Protein AF-A0A533X1C0-F1 (afdb_monomer_lite)

Foldseek 3Di:
DAPQKDWDWDDPPDDDAQWWFWFWDQDPVRDTDIAIWGFHDADPPQRKTWTARPPPRDIDIDHPVRTDTTTPDIHDHPDPVSLVVCVVPPCSVVVNVVSVVVSVVCVVVCVVVPD

Sequence (115 aa):
MYPGDIIVYTVVDMLKTGDYIQVLQLTDIKELAVEHVKVTKVSIIDGAVSVEDPLSGSTYSVTKRNVIGKVVKVITTFSQEWEHVYYEFKDRRWLLKTLKKNLDLYKNTGYSNQR

Radius of gyration: 16.8 Å; chains: 1; bounding box: 40×22×46 Å

pLDDT: mean 87.01, std 11.74, range [35.78, 97.12]

Structure (mmCIF, N/CA/C/O backbone):
data_AF-A0A533X1C0-F1
#
_entry.id   AF-A0A533X1C0-F1
#
loop_
_atom_site.group_PDB
_atom_site.id
_atom_site.type_symbol
_atom_site.label_atom_id
_atom_site.label_alt_id
_atom_site.label_comp_id
_atom_site.label_asym_id
_atom_site.label_entity_id
_atom_site.label_seq_id
_atom_site.pdbx_PDB_ins_code
_atom_site.Cartn_x
_atom_site.Cartn_y
_atom_site.Cartn_z
_atom_site.occupancy
_atom_site.B_iso_or_equiv
_atom_site.auth_seq_id
_atom_site.auth_comp_id
_atom_site.auth_asym_id
_atom_site.auth_atom_id
_atom_site.pdbx_PDB_model_num
ATOM 1 N N . MET A 1 1 ? -1.290 6.479 1.020 1.00 80.12 1 MET A N 1
ATOM 2 C CA . MET A 1 1 ? -1.798 5.324 1.792 1.00 80.12 1 MET A CA 1
ATOM 3 C C . MET A 1 1 ? -1.305 5.505 3.207 1.00 80.12 1 MET A C 1
ATOM 5 O O . MET A 1 1 ? -0.169 5.936 3.367 1.00 80.12 1 MET A O 1
ATOM 9 N N . TYR A 1 2 ? -2.143 5.245 4.202 1.00 82.88 2 TYR A N 1
ATOM 10 C CA . TYR A 1 2 ? -1.816 5.493 5.603 1.00 82.88 2 TYR A CA 1
ATOM 11 C C . TYR A 1 2 ? -2.097 4.263 6.471 1.00 82.88 2 TYR A C 1
ATOM 13 O O . TYR A 1 2 ? -2.924 3.426 6.101 1.00 82.88 2 TYR A O 1
ATOM 21 N N . PRO A 1 3 ? -1.435 4.139 7.638 1.00 84.56 3 PRO A N 1
ATOM 22 C CA . PRO A 1 3 ? -1.749 3.088 8.597 1.00 84.56 3 PRO A CA 1
ATOM 23 C C . PRO A 1 3 ? -3.249 3.039 8.913 1.00 84.56 3 PRO A C 1
ATOM 25 O O . PRO A 1 3 ? -3.832 4.048 9.311 1.00 84.56 3 PRO A O 1
ATOM 28 N N . GLY A 1 4 ? -3.841 1.853 8.747 1.00 87.69 4 GLY A N 1
ATOM 29 C CA . GLY A 1 4 ? -5.272 1.597 8.931 1.00 87.69 4 GLY A CA 1
ATOM 30 C C . GLY A 1 4 ? -6.071 1.466 7.629 1.00 87.69 4 GLY A C 1
ATOM 31 O O . GLY A 1 4 ? -7.171 0.909 7.661 1.00 87.69 4 GLY A O 1
ATOM 32 N N . ASP A 1 5 ? -5.534 1.935 6.497 1.00 91.81 5 ASP A N 1
ATOM 33 C CA . ASP A 1 5 ? -6.215 1.821 5.209 1.00 91.81 5 ASP A CA 1
ATOM 34 C C . ASP A 1 5 ? -6.292 0.349 4.790 1.00 91.81 5 ASP A C 1
ATOM 36 O O . ASP A 1 5 ? -5.348 -0.423 4.980 1.00 91.81 5 ASP A O 1
ATOM 40 N N . ILE A 1 6 ? -7.409 -0.039 4.175 1.00 93.00 6 ILE A N 1
ATOM 41 C CA . ILE A 1 6 ? -7.550 -1.361 3.560 1.00 93.00 6 ILE A CA 1
ATOM 42 C C . ILE A 1 6 ? -7.210 -1.217 2.080 1.00 93.00 6 ILE A C 1
ATOM 44 O O . ILE A 1 6 ? -7.816 -0.416 1.365 1.00 93.00 6 ILE A O 1
ATOM 48 N N . ILE A 1 7 ? -6.240 -1.998 1.611 1.00 94.38 7 ILE A N 1
ATOM 49 C CA . ILE A 1 7 ? -5.785 -1.969 0.221 1.00 94.38 7 ILE A CA 1
ATOM 50 C C . ILE A 1 7 ? -6.265 -3.239 -0.475 1.00 94.38 7 ILE A C 1
ATOM 52 O O . ILE A 1 7 ? -6.024 -4.347 0.004 1.00 94.38 7 ILE A O 1
ATOM 56 N N . VAL A 1 8 ? -6.940 -3.070 -1.610 1.00 94.94 8 VAL A N 1
ATOM 57 C CA . VAL A 1 8 ? -7.416 -4.169 -2.453 1.00 94.94 8 VAL A CA 1
ATOM 58 C C . VAL A 1 8 ? -6.512 -4.287 -3.669 1.00 94.94 8 VAL A C 1
ATOM 60 O O . VAL A 1 8 ? -6.247 -3.297 -4.363 1.00 94.94 8 VAL A O 1
ATOM 63 N N . TYR A 1 9 ? -6.074 -5.514 -3.938 1.00 94.94 9 TYR A N 1
ATOM 64 C CA . TYR A 1 9 ? -5.171 -5.838 -5.033 1.00 94.94 9 TYR A CA 1
ATOM 65 C C . TYR A 1 9 ? -5.844 -6.731 -6.069 1.00 94.94 9 TYR A C 1
ATOM 67 O O . TYR A 1 9 ? -6.787 -7.460 -5.768 1.00 94.94 9 TYR A O 1
ATOM 75 N N . THR A 1 10 ? -5.297 -6.704 -7.277 1.00 93.88 10 THR A N 1
ATOM 76 C CA . THR A 1 10 ? -5.563 -7.685 -8.328 1.00 93.88 10 THR A CA 1
ATOM 77 C C . THR A 1 10 ? -4.256 -8.244 -8.880 1.00 93.88 10 THR A C 1
ATOM 79 O O . THR A 1 10 ? -3.181 -7.658 -8.689 1.00 93.88 10 THR A O 1
ATOM 82 N N . VAL A 1 11 ? -4.364 -9.370 -9.587 1.00 88.19 11 VAL A N 1
ATOM 83 C CA . VAL A 1 11 ? -3.266 -9.964 -10.354 1.00 88.19 11 VAL A CA 1
ATOM 84 C C . VAL A 1 11 ? -2.779 -8.973 -11.412 1.00 88.19 11 VAL A C 1
ATOM 86 O O . VAL A 1 11 ? -3.546 -8.199 -11.988 1.00 88.19 11 VAL A O 1
ATOM 89 N N . VAL A 1 12 ? -1.468 -8.963 -11.633 1.00 83.38 12 VAL A N 1
ATOM 90 C CA . VAL A 1 12 ? -0.808 -8.022 -12.537 1.00 83.38 12 VAL A CA 1
ATOM 91 C C . VAL A 1 12 ? -0.896 -8.536 -13.974 1.00 83.38 12 VAL A C 1
ATOM 93 O O . VAL A 1 12 ? 0.055 -9.112 -14.497 1.00 83.38 12 VAL A O 1
ATOM 96 N N . ASP A 1 13 ? -2.042 -8.313 -14.615 1.00 78.62 13 ASP A N 1
ATOM 97 C CA . ASP A 1 13 ? -2.238 -8.689 -16.023 1.00 78.62 13 ASP A CA 1
ATOM 98 C C . ASP A 1 13 ? -1.625 -7.640 -16.963 1.00 78.62 13 ASP A C 1
ATOM 100 O O . ASP A 1 13 ? -0.840 -7.954 -17.857 1.00 78.62 13 ASP A O 1
ATOM 104 N N . MET A 1 14 ? -1.941 -6.362 -16.723 1.00 84.00 14 MET A N 1
ATOM 105 C CA . MET A 1 14 ? -1.409 -5.218 -17.465 1.00 84.00 14 MET A CA 1
ATOM 106 C C . MET A 1 14 ? -1.152 -4.028 -16.539 1.00 84.00 14 MET A C 1
ATOM 108 O O . MET A 1 14 ? -2.009 -3.641 -15.736 1.00 84.00 14 MET A O 1
ATOM 112 N N . LEU A 1 15 ? 0.025 -3.422 -16.701 1.00 90.81 15 LEU A N 1
ATOM 113 C CA . LEU A 1 15 ? 0.424 -2.190 -16.028 1.00 90.81 15 LEU A CA 1
ATOM 114 C C . LEU A 1 15 ? 0.374 -1.015 -16.997 1.00 90.81 15 LEU A C 1
ATOM 116 O O . LEU A 1 15 ? 0.739 -1.142 -18.166 1.00 90.81 15 LEU A O 1
ATOM 120 N N . LYS A 1 16 ? -0.027 0.143 -16.485 1.00 92.44 16 LYS A N 1
ATOM 121 C CA . LYS A 1 16 ? 0.029 1.425 -17.185 1.00 92.44 16 LYS A CA 1
ATOM 122 C C . LYS A 1 16 ? 0.595 2.506 -16.272 1.00 92.44 16 LYS A C 1
ATOM 124 O O . LYS A 1 16 ? 0.527 2.406 -15.048 1.00 92.44 16 LYS A O 1
ATOM 129 N N . THR A 1 17 ? 1.120 3.565 -16.878 1.00 94.94 17 THR A N 1
ATOM 130 C CA . THR A 1 17 ? 1.519 4.772 -16.149 1.00 94.94 17 THR A CA 1
ATOM 131 C C . THR A 1 17 ? 0.360 5.289 -15.295 1.00 94.94 17 THR A C 1
ATOM 133 O O . THR A 1 17 ? -0.784 5.355 -15.747 1.00 94.94 17 THR A O 1
ATOM 136 N N . GLY A 1 18 ? 0.669 5.645 -14.050 1.00 94.94 18 GLY A N 1
ATOM 137 C CA . GLY A 1 18 ? -0.284 6.099 -13.044 1.00 94.94 18 GLY A CA 1
ATOM 138 C C . GLY A 1 18 ? -0.876 4.990 -12.173 1.00 94.94 18 GLY A C 1
ATOM 139 O O . GLY A 1 18 ? -1.482 5.315 -11.155 1.00 94.94 18 GLY A O 1
ATOM 140 N N . ASP A 1 19 ? -0.694 3.711 -12.520 1.00 95.31 19 ASP A N 1
ATOM 141 C CA . ASP A 1 19 ? -1.089 2.613 -11.635 1.00 95.31 19 ASP A CA 1
ATOM 142 C C . ASP A 1 19 ? -0.268 2.642 -10.338 1.00 95.31 19 ASP A C 1
ATOM 144 O O . ASP A 1 19 ? 0.929 2.924 -10.356 1.00 95.31 19 ASP A O 1
ATOM 148 N N . TYR A 1 20 ? -0.899 2.285 -9.221 1.00 96.31 20 TYR A N 1
ATOM 149 C CA . TYR A 1 20 ? -0.187 1.949 -7.991 1.00 96.31 20 TYR A CA 1
ATOM 150 C C . TYR A 1 20 ? 0.025 0.442 -7.931 1.00 96.31 20 TYR A C 1
ATOM 152 O O . TYR A 1 20 ? -0.901 -0.337 -8.170 1.00 96.31 20 TYR A O 1
ATOM 160 N N . ILE A 1 21 ? 1.241 0.026 -7.605 1.00 95.94 21 ILE A N 1
ATOM 161 C CA . ILE A 1 21 ? 1.620 -1.381 -7.520 1.00 95.94 21 ILE A CA 1
ATOM 162 C C . ILE A 1 21 ? 2.282 -1.682 -6.188 1.00 95.94 21 ILE A C 1
ATOM 164 O O . ILE A 1 21 ? 2.893 -0.816 -5.566 1.00 95.94 21 ILE A O 1
ATOM 168 N N . GLN A 1 22 ? 2.145 -2.931 -5.772 1.00 95.25 22 GLN A N 1
ATOM 169 C CA . GLN A 1 22 ? 2.863 -3.504 -4.657 1.00 95.25 22 GLN A CA 1
ATOM 170 C C . GLN A 1 22 ? 4.121 -4.181 -5.190 1.00 95.25 22 GLN A C 1
ATOM 172 O O . GLN A 1 22 ? 4.045 -5.024 -6.094 1.00 95.25 22 GLN A O 1
ATOM 177 N N . VAL A 1 23 ? 5.269 -3.812 -4.634 1.00 94.00 23 VAL A N 1
ATOM 178 C CA . VAL A 1 23 ? 6.566 -4.363 -5.020 1.00 94.00 23 VAL A CA 1
ATOM 179 C C . VAL A 1 23 ? 7.256 -4.989 -3.821 1.00 94.00 23 VAL A C 1
ATOM 181 O O . VAL A 1 23 ? 7.122 -4.514 -2.696 1.00 94.00 23 VAL A O 1
ATOM 184 N N . LEU A 1 24 ? 7.979 -6.074 -4.074 1.00 92.31 24 LEU A N 1
ATOM 185 C CA . LEU A 1 24 ? 8.826 -6.740 -3.095 1.00 92.31 24 LEU A CA 1
ATOM 186 C C . LEU A 1 24 ? 10.282 -6.331 -3.340 1.00 92.31 24 LEU A C 1
ATOM 188 O O . LEU A 1 24 ? 10.814 -6.568 -4.430 1.00 92.31 24 LEU A O 1
ATOM 192 N N . GLN A 1 25 ? 10.925 -5.727 -2.343 1.00 85.56 25 GLN A N 1
ATOM 193 C CA . GLN A 1 25 ? 12.313 -5.272 -2.428 1.00 85.56 25 GLN A CA 1
ATOM 194 C C . GLN A 1 25 ? 13.154 -5.752 -1.252 1.00 85.56 25 GLN A C 1
ATOM 196 O O . GLN A 1 25 ? 12.649 -5.984 -0.158 1.00 85.56 25 GLN A O 1
ATOM 201 N N . LEU A 1 26 ? 14.456 -5.905 -1.492 1.00 83.81 26 LEU A N 1
ATOM 202 C CA . LEU A 1 26 ? 15.434 -6.034 -0.420 1.00 83.81 26 LEU A CA 1
ATOM 203 C C . LEU A 1 26 ? 15.868 -4.635 0.006 1.00 83.81 26 LEU A C 1
ATOM 205 O O . LEU A 1 26 ? 16.382 -3.875 -0.808 1.00 83.81 26 LEU A O 1
ATOM 209 N N . THR A 1 27 ? 15.669 -4.338 1.281 1.00 78.19 27 THR A N 1
ATOM 210 C CA . THR A 1 27 ? 16.194 -3.139 1.934 1.00 78.19 27 THR A CA 1
ATOM 211 C C . THR A 1 27 ? 17.718 -3.203 2.051 1.00 78.19 27 THR A C 1
ATOM 213 O O . THR A 1 27 ? 18.322 -4.279 1.968 1.00 78.19 27 THR A O 1
ATOM 216 N N . ASP A 1 28 ? 18.344 -2.062 2.342 1.00 77.88 28 ASP A N 1
ATOM 217 C CA . ASP A 1 28 ? 1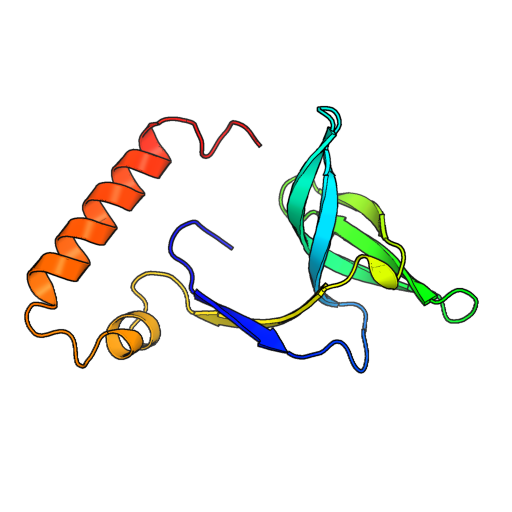9.792 -1.962 2.574 1.00 77.88 28 ASP A CA 1
ATOM 218 C C . ASP A 1 28 ? 20.282 -2.863 3.722 1.00 77.88 28 ASP A C 1
ATOM 220 O O . ASP A 1 28 ? 21.412 -3.356 3.708 1.00 77.88 28 ASP A O 1
ATOM 224 N N . ILE A 1 29 ? 19.409 -3.148 4.693 1.00 83.56 29 ILE A N 1
ATOM 225 C CA . ILE A 1 29 ? 19.677 -4.061 5.815 1.00 83.56 29 ILE A CA 1
ATOM 226 C C . ILE A 1 29 ? 19.366 -5.531 5.494 1.00 83.56 29 ILE A C 1
ATOM 228 O O . ILE A 1 29 ? 19.368 -6.378 6.383 1.00 83.56 29 ILE A O 1
ATOM 232 N N . LYS A 1 30 ? 19.146 -5.855 4.215 1.00 80.19 30 LYS A N 1
ATOM 233 C CA . LYS A 1 30 ? 18.827 -7.194 3.696 1.00 80.19 30 LYS A CA 1
ATOM 234 C C . LYS A 1 30 ? 17.504 -7.781 4.196 1.00 80.19 30 LYS A C 1
ATOM 236 O O . LYS A 1 30 ? 17.290 -8.989 4.093 1.00 80.19 30 LYS A O 1
ATOM 241 N N . GLU A 1 31 ? 16.595 -6.948 4.682 1.00 84.12 31 GLU A N 1
ATOM 242 C CA . GLU A 1 31 ? 15.227 -7.362 4.984 1.00 84.12 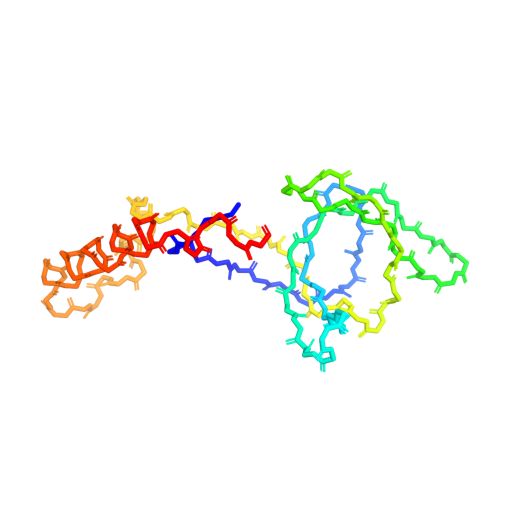31 GLU A CA 1
ATOM 243 C C . GLU A 1 31 ? 14.344 -7.234 3.744 1.00 84.12 31 GLU A C 1
ATOM 245 O O . GLU A 1 31 ? 14.478 -6.285 2.970 1.00 84.12 31 GLU A O 1
ATOM 250 N N . LEU A 1 32 ? 13.429 -8.185 3.560 1.00 86.44 32 LEU A N 1
ATOM 251 C CA . LEU A 1 32 ? 12.404 -8.104 2.525 1.00 86.44 32 LEU A CA 1
ATOM 252 C C . LEU A 1 32 ? 11.320 -7.120 2.968 1.00 86.44 32 LEU A C 1
ATOM 254 O O . LEU A 1 32 ? 10.615 -7.366 3.946 1.00 86.44 32 LEU A O 1
ATOM 258 N N . ALA A 1 33 ? 11.175 -6.029 2.224 1.00 87.19 33 ALA A N 1
ATOM 259 C CA . ALA A 1 33 ? 10.137 -5.033 2.414 1.00 87.19 33 ALA A CA 1
ATOM 260 C C . ALA A 1 33 ? 9.124 -5.072 1.272 1.00 87.19 33 ALA A C 1
ATOM 262 O O . ALA A 1 33 ? 9.430 -5.396 0.121 1.00 87.19 33 ALA A O 1
ATOM 263 N N . VAL A 1 34 ? 7.891 -4.732 1.627 1.00 90.69 34 VAL A N 1
ATOM 264 C CA . VAL A 1 34 ? 6.792 -4.561 0.689 1.00 90.69 34 VAL A CA 1
ATOM 265 C C . VAL A 1 34 ? 6.471 -3.080 0.617 1.00 90.69 34 VAL A C 1
ATOM 267 O O . VAL A 1 34 ? 6.172 -2.464 1.640 1.00 90.69 34 VAL A O 1
ATOM 270 N N . GLU A 1 35 ? 6.507 -2.535 -0.591 1.00 91.19 35 GLU A N 1
ATOM 271 C CA . GLU A 1 35 ? 6.309 -1.112 -0.846 1.00 91.19 35 GLU A CA 1
ATOM 272 C C . GLU A 1 35 ? 5.176 -0.880 -1.838 1.00 91.19 35 GLU A C 1
ATOM 274 O O . GLU A 1 35 ? 4.864 -1.733 -2.676 1.00 91.19 35 GLU A O 1
ATOM 279 N N . HIS A 1 36 ? 4.574 0.305 -1.754 1.00 93.56 36 HIS A N 1
ATOM 280 C CA . HIS A 1 36 ? 3.574 0.777 -2.701 1.00 93.56 36 HIS A CA 1
ATOM 281 C C . HIS A 1 36 ? 4.140 1.934 -3.496 1.00 93.56 36 HIS A C 1
ATOM 283 O O . HIS A 1 36 ? 4.389 3.005 -2.951 1.00 93.56 36 HIS A O 1
ATOM 289 N N . VAL A 1 37 ? 4.276 1.732 -4.798 1.00 95.12 37 VAL A N 1
ATOM 290 C CA . VAL A 1 37 ? 4.887 2.710 -5.697 1.00 95.12 37 VAL A CA 1
ATOM 291 C C . VAL A 1 37 ? 3.993 3.010 -6.881 1.00 95.12 37 VAL A C 1
ATOM 293 O O . VAL A 1 37 ? 3.142 2.204 -7.271 1.00 95.12 37 VAL A O 1
ATOM 296 N N . LYS A 1 38 ? 4.177 4.196 -7.453 1.00 96.88 38 LYS A N 1
ATOM 297 C CA . LYS A 1 38 ? 3.431 4.661 -8.615 1.00 96.88 38 LYS A CA 1
ATOM 298 C C . LYS A 1 38 ? 4.208 4.343 -9.883 1.00 96.88 38 LYS A C 1
ATOM 300 O O . LYS A 1 38 ? 5.358 4.738 -10.025 1.00 96.88 38 LYS A O 1
ATOM 305 N N . VAL A 1 39 ? 3.578 3.668 -10.835 1.00 96.56 39 VAL A N 1
ATOM 306 C CA . VAL A 1 39 ? 4.173 3.386 -12.143 1.00 96.56 39 VAL A CA 1
ATOM 307 C C . VAL A 1 39 ? 4.320 4.688 -12.922 1.00 96.56 39 VAL A C 1
ATOM 309 O O . VAL A 1 39 ? 3.335 5.372 -13.205 1.00 96.56 39 VAL A O 1
ATOM 312 N N . THR A 1 40 ? 5.543 5.012 -13.325 1.00 97.12 40 THR A N 1
ATOM 313 C CA . THR A 1 40 ? 5.836 6.174 -14.174 1.00 97.12 40 THR A CA 1
ATOM 314 C C . THR A 1 40 ? 6.019 5.760 -15.629 1.00 97.12 40 THR A C 1
ATOM 316 O O . THR A 1 40 ? 5.569 6.463 -16.536 1.00 97.12 4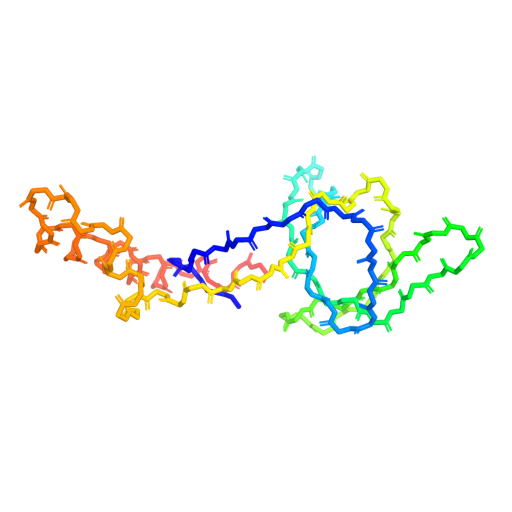0 THR A O 1
ATOM 319 N N . LYS A 1 41 ? 6.589 4.575 -15.874 1.00 94.50 41 LYS A N 1
ATOM 320 C CA . LYS A 1 41 ? 6.791 4.029 -17.220 1.00 94.50 41 LYS A CA 1
ATOM 321 C C . LYS A 1 41 ? 6.835 2.503 -17.200 1.00 94.50 41 LYS A C 1
ATOM 323 O O . LYS A 1 41 ? 7.374 1.904 -16.277 1.00 94.50 41 LYS A O 1
ATOM 328 N N . VAL A 1 42 ? 6.321 1.881 -18.258 1.00 91.69 42 VAL A N 1
ATOM 329 C CA . VAL A 1 42 ? 6.445 0.436 -18.497 1.00 91.69 42 VAL A CA 1
ATOM 330 C C . VAL A 1 42 ? 7.295 0.225 -19.745 1.00 91.69 42 VAL A C 1
ATOM 332 O O . VAL A 1 42 ? 6.984 0.762 -20.809 1.00 91.69 42 VAL A O 1
ATOM 335 N N . SER A 1 43 ? 8.393 -0.514 -19.612 1.00 87.44 43 SER A N 1
ATOM 336 C CA . SER A 1 43 ? 9.248 -0.875 -20.739 1.00 87.44 43 SER A CA 1
ATOM 337 C C . SER A 1 43 ? 8.636 -2.030 -21.527 1.00 87.44 43 SER A C 1
ATOM 339 O O . SER A 1 43 ? 8.264 -3.061 -20.968 1.00 87.44 43 SER A O 1
ATOM 341 N N . ILE A 1 44 ? 8.550 -1.855 -22.845 1.00 77.56 44 ILE A N 1
ATOM 342 C CA . ILE A 1 44 ? 7.980 -2.845 -23.769 1.00 77.56 44 ILE A CA 1
ATOM 343 C C . ILE A 1 44 ? 8.999 -3.953 -24.092 1.00 77.56 44 ILE A C 1
ATOM 345 O O . ILE A 1 44 ? 8.611 -5.054 -24.463 1.00 77.56 44 ILE A O 1
ATOM 349 N N . ILE A 1 45 ? 10.298 -3.671 -23.943 1.00 78.44 45 ILE A N 1
ATOM 350 C CA . ILE A 1 45 ? 11.382 -4.547 -24.415 1.00 78.44 45 ILE A CA 1
ATOM 351 C C . ILE A 1 45 ? 11.718 -5.629 -23.383 1.00 78.44 45 ILE A C 1
ATOM 353 O O . ILE A 1 45 ? 11.816 -6.803 -23.721 1.00 78.44 45 ILE A O 1
ATOM 357 N N . ASP A 1 46 ? 11.891 -5.235 -22.123 1.00 78.69 46 ASP A N 1
ATOM 358 C CA . ASP A 1 46 ? 12.370 -6.097 -21.033 1.00 78.69 46 ASP A CA 1
ATOM 359 C C . ASP A 1 46 ? 11.338 -6.273 -19.904 1.00 78.69 46 ASP A C 1
ATOM 361 O O . ASP A 1 46 ? 11.576 -6.998 -18.937 1.00 78.69 46 ASP A O 1
ATOM 365 N N . GLY A 1 47 ? 10.177 -5.617 -20.014 1.00 79.12 47 GLY A N 1
ATOM 366 C CA . GLY A 1 47 ? 9.135 -5.640 -18.990 1.00 79.12 47 GLY A CA 1
ATOM 367 C C . GLY A 1 47 ? 9.534 -4.948 -17.685 1.00 79.12 47 GLY A C 1
ATOM 368 O O . GLY A 1 47 ? 8.834 -5.115 -16.685 1.00 79.12 47 GLY A O 1
ATOM 369 N N . ALA A 1 48 ? 10.642 -4.198 -17.663 1.00 88.44 48 ALA A N 1
ATOM 370 C CA . ALA A 1 48 ? 11.019 -3.391 -16.515 1.00 88.44 48 ALA A CA 1
ATOM 371 C C . ALA A 1 48 ? 9.991 -2.273 -16.285 1.00 88.44 48 ALA A C 1
ATOM 373 O O . ALA A 1 48 ? 9.447 -1.686 -17.226 1.00 88.44 48 ALA A O 1
ATOM 374 N N . VAL A 1 49 ? 9.725 -1.975 -15.018 1.00 93.88 49 VAL A N 1
ATOM 375 C CA . VAL A 1 49 ? 8.735 -0.979 -14.609 1.00 93.88 49 VAL A CA 1
ATOM 376 C C . VAL A 1 49 ? 9.465 0.140 -13.889 1.00 93.88 49 VAL A C 1
ATOM 378 O O . VAL A 1 49 ? 10.030 -0.074 -12.822 1.00 93.88 49 VAL A O 1
ATOM 381 N N . SER A 1 50 ? 9.466 1.337 -14.467 1.00 95.75 50 SER A N 1
ATOM 382 C CA . SER A 1 50 ? 9.932 2.529 -13.765 1.00 95.75 50 SER A CA 1
ATOM 383 C C . SER A 1 50 ? 8.836 3.007 -12.828 1.00 95.75 50 SER A C 1
ATOM 385 O O . SER A 1 50 ? 7.663 3.088 -13.213 1.00 95.75 50 SER A O 1
ATOM 387 N N . VAL A 1 51 ? 9.225 3.316 -11.601 1.00 96.31 51 VAL A N 1
ATOM 388 C CA . VAL A 1 51 ? 8.307 3.677 -10.529 1.00 96.31 51 VAL A CA 1
ATOM 389 C C . VAL A 1 51 ? 8.807 4.897 -9.769 1.00 96.31 51 VAL A C 1
ATOM 391 O O . VAL A 1 51 ? 9.984 5.246 -9.843 1.00 96.31 51 VAL A O 1
ATOM 394 N N . GLU A 1 52 ? 7.891 5.530 -9.054 1.00 96.56 52 GLU A N 1
ATOM 395 C CA . GLU A 1 52 ? 8.127 6.616 -8.112 1.00 96.56 52 GLU A CA 1
ATOM 396 C C . GLU A 1 52 ? 7.586 6.196 -6.745 1.00 96.56 52 GLU A C 1
ATOM 398 O O . GLU A 1 52 ? 6.434 5.756 -6.636 1.00 96.56 52 GLU A O 1
ATOM 403 N N . ASP A 1 53 ? 8.411 6.327 -5.711 1.00 92.50 53 ASP A N 1
ATOM 404 C CA . ASP A 1 53 ? 7.948 6.243 -4.333 1.00 92.50 53 ASP A CA 1
ATOM 405 C C . ASP A 1 53 ? 7.167 7.527 -3.991 1.00 92.50 53 ASP A C 1
ATOM 407 O O . ASP A 1 53 ? 7.741 8.618 -4.015 1.00 92.50 53 ASP A O 1
ATOM 411 N N . PRO A 1 54 ? 5.863 7.434 -3.669 1.00 88.12 54 PRO A N 1
ATOM 412 C CA . PRO A 1 54 ? 5.039 8.602 -3.375 1.00 88.12 54 PRO A CA 1
ATOM 413 C C . PRO A 1 54 ? 5.430 9.341 -2.086 1.00 88.12 54 PRO A C 1
ATOM 415 O O . PRO A 1 54 ? 4.932 10.446 -1.875 1.00 88.12 54 PRO A O 1
ATOM 418 N N . LEU A 1 55 ? 6.244 8.744 -1.207 1.00 85.38 55 LEU A N 1
ATOM 419 C CA . LEU A 1 55 ? 6.695 9.375 0.034 1.00 85.38 55 LEU A CA 1
ATOM 420 C C . LEU A 1 55 ? 7.959 10.206 -0.185 1.00 85.38 55 LEU A C 1
ATOM 422 O O . LEU A 1 55 ? 7.981 11.386 0.161 1.00 85.38 55 LEU A O 1
ATOM 426 N N . SER A 1 56 ? 8.994 9.607 -0.775 1.00 88.56 56 SER A N 1
ATOM 427 C CA . SER A 1 56 ? 10.275 10.283 -1.016 1.00 88.56 56 SER A CA 1
ATOM 428 C C . SER A 1 56 ? 10.328 11.065 -2.334 1.00 88.56 56 SER A C 1
ATOM 430 O O . SER A 1 56 ? 11.155 11.964 -2.485 1.00 88.56 56 SER A O 1
ATOM 432 N N . GLY A 1 57 ? 9.479 10.723 -3.308 1.00 92.31 57 GLY A N 1
ATOM 433 C CA . GLY A 1 57 ? 9.584 11.192 -4.692 1.00 92.31 57 GLY A CA 1
ATOM 434 C C . GLY A 1 57 ? 10.739 10.551 -5.472 1.00 92.31 57 GLY A C 1
ATOM 435 O O . GLY A 1 57 ? 10.989 10.920 -6.621 1.00 92.31 57 GLY A O 1
ATOM 436 N N . SER A 1 58 ? 11.468 9.602 -4.875 1.00 92.75 58 SER A N 1
ATOM 437 C CA . SER A 1 58 ? 12.561 8.899 -5.540 1.00 92.75 58 SER A CA 1
ATOM 438 C C . SER A 1 58 ? 12.036 8.008 -6.662 1.00 92.75 58 SER A C 1
ATOM 440 O O . SER A 1 58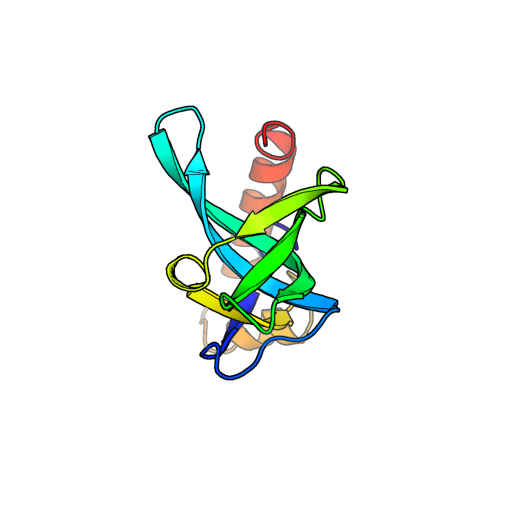 ? 11.006 7.348 -6.530 1.00 92.75 58 SER A O 1
ATOM 442 N N . THR A 1 59 ? 12.779 7.958 -7.769 1.00 95.50 59 THR A N 1
ATOM 443 C CA . THR A 1 59 ? 12.443 7.114 -8.920 1.00 95.50 59 THR A CA 1
ATOM 444 C C . THR A 1 59 ? 13.466 6.005 -9.104 1.00 95.50 59 THR A C 1
ATOM 446 O O . THR A 1 59 ? 14.668 6.216 -8.946 1.00 95.50 59 THR A O 1
ATOM 449 N N . TYR A 1 60 ? 12.990 4.808 -9.436 1.00 93.25 60 TYR A N 1
ATOM 450 C CA . TYR A 1 60 ? 13.838 3.639 -9.656 1.00 93.25 60 TYR A CA 1
ATOM 451 C C . TYR A 1 60 ? 13.167 2.627 -10.595 1.00 93.25 60 TYR A C 1
ATOM 453 O O . TYR A 1 60 ? 12.019 2.798 -11.012 1.00 93.25 60 TYR A O 1
ATOM 461 N N . SER A 1 61 ? 13.901 1.580 -10.980 1.00 93.81 61 SER A N 1
ATOM 462 C CA . SER A 1 61 ? 13.408 0.523 -11.872 1.00 93.81 61 SER A CA 1
ATOM 463 C C . SER A 1 61 ? 13.159 -0.773 -11.108 1.00 93.81 61 SER A C 1
ATOM 465 O O . SER A 1 61 ? 14.001 -1.219 -10.332 1.00 93.81 61 SER A O 1
ATOM 467 N N . VAL A 1 62 ? 12.011 -1.396 -11.359 1.00 92.81 62 VAL A N 1
ATOM 468 C CA . VAL A 1 62 ? 11.585 -2.656 -10.751 1.00 92.81 62 VAL A CA 1
ATOM 469 C C . VAL A 1 62 ? 11.482 -3.726 -11.823 1.00 92.81 62 VAL A C 1
ATOM 471 O O . VAL A 1 62 ? 10.838 -3.553 -12.859 1.00 92.81 62 VAL A O 1
ATOM 474 N N . THR A 1 63 ? 12.097 -4.876 -11.561 1.00 90.19 63 THR A N 1
ATOM 475 C CA . THR A 1 63 ? 11.930 -6.051 -12.422 1.00 90.19 63 THR A CA 1
ATOM 476 C C . THR A 1 63 ? 10.508 -6.598 -12.303 1.00 90.19 63 THR A C 1
ATOM 478 O O . THR A 1 63 ? 9.987 -6.694 -11.193 1.00 90.19 63 THR A O 1
ATOM 481 N N . LYS A 1 64 ? 9.892 -7.034 -13.411 1.00 86.19 64 LYS A N 1
ATOM 482 C CA . LYS A 1 64 ? 8.508 -7.552 -13.425 1.00 86.19 64 LYS A CA 1
ATOM 483 C C . LYS A 1 64 ? 8.231 -8.616 -12.351 1.00 86.19 64 LYS A C 1
ATOM 485 O O . LYS A 1 64 ? 7.165 -8.610 -11.753 1.00 86.19 64 LYS A O 1
ATOM 490 N N . ARG A 1 65 ? 9.205 -9.491 -12.071 1.00 88.50 65 ARG A N 1
ATOM 491 C CA . ARG A 1 65 ? 9.116 -10.552 -11.046 1.00 88.50 65 ARG A CA 1
ATOM 492 C C . ARG A 1 65 ? 8.936 -10.042 -9.611 1.00 88.50 65 ARG A C 1
ATOM 494 O O . ARG A 1 65 ? 8.477 -10.794 -8.764 1.00 88.50 65 ARG A O 1
ATOM 501 N N . ASN A 1 66 ? 9.305 -8.791 -9.346 1.00 92.12 66 ASN A N 1
ATOM 502 C CA . ASN A 1 66 ? 9.171 -8.170 -8.032 1.00 92.12 66 ASN A CA 1
ATOM 503 C C . ASN A 1 66 ? 7.845 -7.414 -7.886 1.00 92.12 66 ASN A C 1
ATOM 505 O O . ASN A 1 66 ? 7.562 -6.912 -6.802 1.00 92.12 66 ASN A O 1
ATOM 509 N N . VAL A 1 67 ? 7.036 -7.314 -8.945 1.00 93.38 67 VAL A N 1
ATOM 510 C CA . VAL A 1 67 ? 5.697 -6.727 -8.871 1.00 93.38 67 VAL A CA 1
ATOM 511 C C . VAL A 1 67 ? 4.719 -7.821 -8.461 1.00 93.38 67 VAL A C 1
ATOM 513 O O . VAL A 1 67 ? 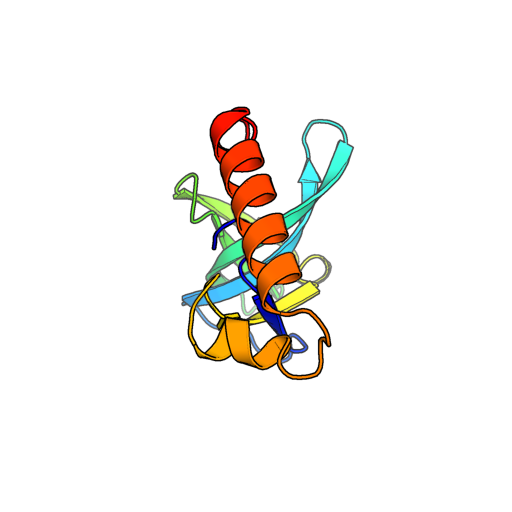4.473 -8.753 -9.223 1.00 93.38 67 VAL A O 1
ATOM 516 N N . ILE A 1 68 ? 4.170 -7.710 -7.254 1.00 93.69 68 ILE A N 1
ATOM 517 C CA . ILE A 1 68 ? 3.364 -8.777 -6.641 1.00 93.69 68 ILE A CA 1
ATOM 518 C C . ILE A 1 68 ? 1.861 -8.483 -6.633 1.00 93.69 68 ILE A C 1
ATOM 520 O O . ILE A 1 68 ? 1.060 -9.394 -6.448 1.00 93.69 68 ILE A O 1
ATOM 524 N N . GLY A 1 69 ? 1.456 -7.238 -6.888 1.00 95.06 69 GLY A N 1
ATOM 525 C CA . GLY A 1 69 ? 0.044 -6.881 -6.984 1.00 95.06 69 GLY A CA 1
ATOM 526 C C . GLY A 1 69 ? -0.171 -5.498 -7.577 1.00 95.06 69 GLY A C 1
ATOM 527 O O . GLY A 1 69 ? 0.668 -4.610 -7.438 1.00 95.06 69 GLY A O 1
ATOM 528 N N . LYS A 1 70 ? -1.316 -5.297 -8.226 1.00 95.69 70 LYS A N 1
ATOM 529 C CA . LYS A 1 70 ? -1.776 -3.973 -8.655 1.00 95.69 70 LYS A CA 1
ATOM 530 C C . LYS A 1 70 ? -2.862 -3.489 -7.711 1.00 95.69 70 LYS A C 1
ATOM 532 O O . LYS A 1 70 ? -3.835 -4.202 -7.480 1.00 95.69 70 LYS A O 1
ATOM 537 N N . VAL A 1 71 ? -2.714 -2.278 -7.191 1.00 95.56 71 VAL A N 1
ATOM 538 C CA . VAL A 1 71 ? -3.719 -1.650 -6.335 1.00 95.56 71 VAL A CA 1
ATOM 539 C C . VAL A 1 71 ? -4.896 -1.217 -7.198 1.00 95.56 71 VAL A C 1
ATOM 541 O O . VAL A 1 71 ? -4.738 -0.439 -8.138 1.00 95.56 71 VAL A O 1
ATOM 544 N N . VAL A 1 72 ? -6.084 -1.719 -6.870 1.00 95.19 72 VAL A N 1
ATOM 545 C CA . VAL A 1 72 ? -7.336 -1.355 -7.555 1.00 95.19 72 VAL 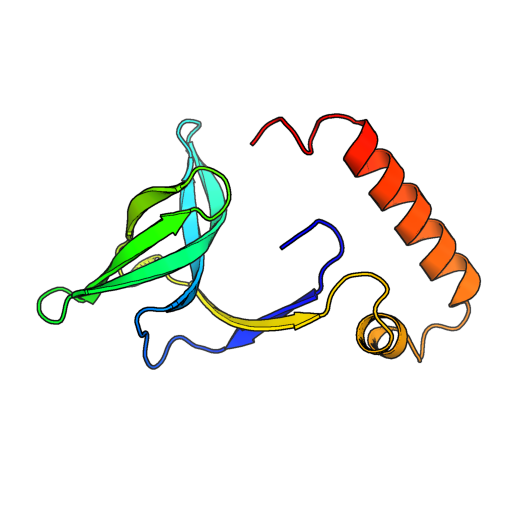A CA 1
ATOM 546 C C . VAL A 1 72 ? -8.224 -0.471 -6.698 1.00 95.19 72 VAL A C 1
ATOM 548 O O . VAL A 1 72 ? -9.053 0.267 -7.229 1.00 95.19 72 VAL A O 1
ATOM 551 N N . LYS A 1 73 ? -8.050 -0.527 -5.374 1.00 94.88 73 LYS A N 1
ATOM 552 C CA . LYS A 1 73 ? -8.811 0.292 -4.439 1.00 94.88 73 LYS A CA 1
ATOM 553 C C . LYS A 1 73 ? -8.049 0.506 -3.141 1.00 94.88 73 LYS A C 1
ATOM 555 O O . LYS A 1 73 ? -7.403 -0.408 -2.632 1.00 94.88 73 LYS A O 1
ATOM 560 N N . VAL A 1 74 ? -8.188 1.707 -2.593 1.00 94.75 74 VAL A N 1
ATOM 561 C CA . VAL A 1 74 ? -7.808 2.032 -1.219 1.00 94.75 74 VAL A CA 1
ATOM 562 C C . VAL A 1 74 ? -9.079 2.458 -0.500 1.00 94.75 74 VAL A C 1
ATOM 564 O O . VAL A 1 74 ? -9.723 3.424 -0.903 1.00 94.75 74 VAL A O 1
ATOM 567 N N . ILE A 1 75 ? -9.459 1.716 0.535 1.00 95.12 75 ILE A N 1
ATOM 568 C CA . ILE A 1 75 ? -10.568 2.058 1.419 1.00 95.12 75 ILE A CA 1
ATOM 569 C C . ILE A 1 75 ? -9.960 2.786 2.616 1.00 95.12 75 ILE A C 1
ATOM 571 O O . ILE A 1 75 ? -9.292 2.181 3.459 1.00 95.12 75 ILE A O 1
ATOM 575 N N . THR A 1 76 ? -10.165 4.101 2.655 1.00 93.44 76 THR A N 1
ATOM 576 C CA . THR A 1 76 ? -9.572 4.974 3.668 1.00 93.44 76 THR A CA 1
ATOM 577 C C . THR A 1 76 ? -10.066 4.611 5.062 1.00 93.44 76 THR A C 1
ATOM 579 O O . THR A 1 76 ? -11.264 4.403 5.271 1.00 93.44 76 THR A O 1
ATOM 582 N N . THR A 1 77 ? -9.140 4.567 6.014 1.00 91.25 77 THR A N 1
ATOM 583 C CA . THR A 1 77 ? -9.414 4.292 7.428 1.00 91.25 77 THR A CA 1
ATOM 584 C C . THR A 1 77 ? -10.560 5.158 7.954 1.00 91.25 77 THR A C 1
ATOM 586 O O . THR A 1 77 ? -10.558 6.371 7.750 1.00 91.25 77 THR A O 1
ATOM 589 N N . PHE A 1 78 ? -11.520 4.550 8.659 1.00 89.75 78 PHE A N 1
ATOM 590 C CA . PHE A 1 78 ? -12.699 5.226 9.228 1.00 89.75 78 PHE A CA 1
ATOM 591 C C . PHE A 1 78 ? -13.623 5.915 8.208 1.00 89.75 78 PHE A C 1
ATOM 593 O O . PHE A 1 78 ? -14.481 6.708 8.588 1.00 89.75 78 PHE A O 1
ATOM 600 N N . SER A 1 79 ? -13.485 5.622 6.912 1.00 92.12 79 SER A N 1
ATOM 601 C CA . SER A 1 79 ? -14.541 5.939 5.948 1.00 92.12 79 SER A CA 1
ATOM 602 C C . SER A 1 79 ? -15.772 5.064 6.198 1.00 92.12 79 SER A C 1
ATOM 604 O O . SER A 1 79 ? -15.680 3.989 6.791 1.00 92.12 79 SER A O 1
ATOM 606 N N . GLN A 1 80 ? -16.929 5.487 5.687 1.00 91.81 80 GLN A N 1
ATOM 607 C CA . GLN A 1 80 ? -18.163 4.708 5.799 1.00 91.81 80 GLN A CA 1
ATOM 608 C C . GLN A 1 80 ? -18.001 3.286 5.233 1.00 91.81 80 GLN A C 1
ATOM 610 O O . GLN A 1 80 ? -18.465 2.317 5.825 1.00 91.81 80 GLN A O 1
ATOM 615 N N . GLU A 1 81 ? -17.313 3.141 4.098 1.00 93.44 81 GLU A N 1
ATOM 616 C CA . GLU A 1 81 ? -17.029 1.829 3.513 1.00 93.44 81 GLU A CA 1
ATOM 617 C C . GLU A 1 81 ? -16.128 0.978 4.416 1.00 93.44 81 GLU A C 1
ATOM 619 O O . GLU A 1 81 ? -16.393 -0.207 4.602 1.00 93.44 81 GLU A O 1
ATOM 624 N N . TRP A 1 82 ? -15.103 1.580 5.020 1.00 92.69 82 TRP A N 1
ATOM 625 C CA . TRP A 1 82 ? -14.218 0.897 5.962 1.00 92.69 82 TRP A CA 1
ATOM 626 C C . TRP A 1 82 ? -14.985 0.366 7.178 1.00 92.69 82 TRP A C 1
ATOM 628 O O . TRP A 1 82 ? -14.782 -0.774 7.589 1.00 92.69 82 TRP A O 1
ATOM 638 N N . GLU A 1 83 ? -15.907 1.158 7.734 1.00 89.00 83 GLU A N 1
ATOM 639 C CA . GLU A 1 83 ? -16.742 0.723 8.861 1.00 89.00 83 GLU A CA 1
ATOM 640 C C . GLU A 1 83 ? -17.660 -0.445 8.476 1.00 89.00 83 GLU A C 1
ATOM 642 O O . GLU A 1 83 ? -17.863 -1.363 9.276 1.00 89.00 83 GLU A O 1
ATOM 647 N N . HIS A 1 84 ? -18.164 -0.458 7.238 1.00 89.75 84 HIS A N 1
ATOM 648 C CA . HIS A 1 84 ? -18.985 -1.554 6.724 1.00 89.75 84 HIS A CA 1
ATOM 649 C C . HIS A 1 84 ? -18.220 -2.874 6.564 1.00 89.75 84 HIS A C 1
ATOM 651 O O . HIS A 1 84 ? -18.841 -3.929 6.685 1.00 89.75 84 HIS A O 1
ATOM 657 N N . VAL A 1 85 ? -16.893 -2.860 6.371 1.00 88.44 85 VAL A N 1
ATOM 658 C CA . VAL A 1 85 ? -16.083 -4.099 6.330 1.00 88.44 85 VAL A CA 1
ATOM 659 C C . VAL A 1 85 ? -16.234 -4.908 7.623 1.00 88.44 85 VAL A C 1
ATOM 661 O O . VAL A 1 85 ? -16.210 -6.136 7.602 1.00 88.44 85 VAL A O 1
ATOM 664 N N . TYR A 1 86 ? -16.453 -4.230 8.750 1.00 84.88 86 TYR A N 1
ATOM 665 C CA . TYR A 1 86 ? -16.597 -4.849 10.067 1.00 84.88 86 TYR A CA 1
ATOM 666 C C . TYR A 1 86 ? -18.054 -4.907 10.539 1.00 84.88 86 TYR A C 1
ATOM 668 O O . TYR A 1 86 ? -18.314 -4.984 11.743 1.00 84.88 86 TYR A O 1
ATOM 676 N N . TYR A 1 87 ? -19.017 -4.863 9.612 1.00 84.31 87 TYR A N 1
ATOM 677 C CA . TYR A 1 87 ? -20.440 -4.802 9.944 1.00 84.31 87 TYR A CA 1
ATOM 678 C C . TYR A 1 87 ? -20.894 -5.955 10.853 1.00 84.31 87 TYR A C 1
ATOM 680 O O . TYR A 1 87 ? -21.615 -5.703 11.819 1.00 84.31 87 TYR A O 1
ATOM 688 N N . GLU A 1 88 ? -20.412 -7.174 10.595 1.00 87.88 88 GLU A N 1
ATOM 689 C CA . GLU A 1 88 ? -20.743 -8.403 11.337 1.00 87.88 88 GLU A CA 1
ATOM 690 C C . GLU A 1 88 ? -20.064 -8.503 12.718 1.00 87.88 88 GLU A C 1
ATOM 692 O O . GLU A 1 88 ? -20.317 -9.427 13.495 1.00 87.88 88 GLU A O 1
ATOM 697 N N . PHE A 1 89 ? -19.172 -7.570 13.060 1.00 88.19 89 PHE A N 1
ATOM 698 C CA . PHE A 1 89 ? -18.447 -7.624 14.324 1.00 88.19 89 PHE A CA 1
ATOM 699 C C . PHE A 1 89 ? -19.369 -7.244 15.493 1.00 88.19 89 PHE A C 1
ATOM 701 O O . PHE A 1 89 ? -19.861 -6.121 15.563 1.00 88.19 89 PHE A O 1
ATOM 708 N N . LYS A 1 90 ? -19.591 -8.159 16.449 1.00 90.19 90 LYS A N 1
ATOM 709 C CA . LYS A 1 90 ? -20.593 -7.986 17.525 1.00 90.19 90 LYS A CA 1
ATOM 710 C C . LYS A 1 90 ? -20.416 -6.711 18.360 1.00 90.19 90 LYS A C 1
ATOM 712 O O . LYS A 1 90 ? -21.406 -6.061 18.681 1.00 90.19 90 LYS A O 1
ATOM 717 N N . ASP A 1 91 ? -19.180 -6.335 18.692 1.00 91.94 91 ASP A N 1
ATOM 718 C CA . ASP A 1 91 ? -18.876 -5.098 19.427 1.00 91.94 91 ASP A CA 1
ATOM 719 C C . ASP A 1 91 ? -18.097 -4.105 18.553 1.00 91.94 91 ASP A C 1
ATOM 721 O O . ASP A 1 91 ? -16.897 -3.865 18.725 1.00 91.94 91 ASP A O 1
ATOM 725 N N . ARG A 1 92 ? -18.795 -3.526 17.567 1.00 86.62 92 ARG A N 1
ATOM 726 C CA . ARG A 1 92 ? -18.209 -2.525 16.659 1.00 86.62 92 ARG A CA 1
ATOM 727 C C . ARG A 1 92 ? -17.659 -1.320 17.411 1.00 86.62 92 ARG A C 1
ATOM 729 O O . ARG A 1 92 ? -16.614 -0.793 17.049 1.00 86.62 92 ARG A O 1
ATOM 736 N N . ARG A 1 93 ? -18.334 -0.879 18.476 1.00 87.38 93 ARG A N 1
ATOM 737 C CA . ARG A 1 93 ? -17.913 0.305 19.235 1.00 87.38 93 ARG A CA 1
ATOM 738 C C . ARG A 1 93 ? -16.561 0.068 19.906 1.00 87.38 93 ARG A C 1
ATOM 740 O O . ARG A 1 93 ? -15.698 0.945 19.840 1.00 87.38 93 ARG A O 1
ATOM 747 N N . TRP A 1 94 ? -16.365 -1.097 20.524 1.00 92.94 94 TRP A N 1
ATOM 748 C CA . TRP A 1 94 ? -15.072 -1.472 21.088 1.00 92.94 94 TRP A CA 1
ATOM 749 C C . TRP A 1 94 ? -13.991 -1.589 20.010 1.00 92.94 94 TRP A C 1
ATOM 751 O O . TRP A 1 94 ? -12.901 -1.046 20.202 1.00 92.94 94 TRP A O 1
ATOM 761 N N . LEU A 1 95 ? -14.292 -2.225 18.872 1.00 88.88 95 LEU A N 1
ATOM 762 C CA . LEU A 1 95 ? -13.344 -2.390 17.766 1.00 88.88 95 LEU A CA 1
ATOM 763 C C . LEU A 1 95 ? -12.853 -1.034 17.245 1.00 88.88 95 LEU A C 1
ATOM 765 O O . LEU A 1 95 ? -11.649 -0.783 17.216 1.00 88.88 95 LEU A O 1
ATOM 769 N N . LEU A 1 96 ? -13.780 -0.132 16.909 1.00 87.69 96 LEU A N 1
ATOM 770 C CA . LEU A 1 96 ? -13.467 1.210 16.412 1.00 87.69 96 LEU A CA 1
ATOM 771 C C . LEU A 1 96 ? -12.637 2.008 17.421 1.00 87.69 96 LEU A C 1
ATOM 773 O O . LEU A 1 96 ? -11.628 2.615 17.060 1.00 87.69 96 LEU A O 1
ATOM 777 N N . LYS A 1 97 ? -13.020 1.970 18.705 1.00 90.81 97 LYS A N 1
ATOM 778 C CA . LYS A 1 97 ? -12.284 2.654 19.777 1.00 90.81 97 LYS A CA 1
ATOM 779 C C . LYS A 1 97 ? -10.867 2.102 19.928 1.00 90.81 97 LYS A C 1
ATOM 781 O O . LYS A 1 97 ? -9.923 2.872 20.103 1.00 90.81 97 LYS A O 1
ATOM 786 N N . THR A 1 98 ? -10.720 0.783 19.859 1.00 91.38 98 THR A N 1
ATOM 787 C CA . THR A 1 98 ? -9.434 0.094 19.998 1.00 91.38 98 THR A CA 1
ATOM 788 C C . THR A 1 98 ? -8.526 0.385 18.811 1.00 91.38 98 THR A C 1
ATOM 790 O O . THR A 1 98 ? -7.373 0.760 19.014 1.00 91.38 98 THR A O 1
ATOM 793 N N . LEU A 1 99 ? -9.034 0.288 17.582 1.00 89.94 99 LEU A N 1
ATOM 794 C CA . LEU A 1 99 ? -8.270 0.594 16.372 1.00 89.94 99 LEU A CA 1
ATOM 795 C C . LEU A 1 99 ? -7.835 2.058 16.343 1.00 89.94 99 LEU A C 1
ATOM 797 O O . LEU A 1 99 ? -6.659 2.330 16.123 1.00 89.94 99 LEU A O 1
ATOM 801 N N . LYS A 1 100 ? -8.733 2.994 16.673 1.00 89.69 100 LYS A N 1
ATOM 802 C CA . LYS A 1 100 ? -8.391 4.418 16.763 1.00 89.69 100 LYS A CA 1
ATOM 803 C C . LYS A 1 100 ? -7.279 4.676 17.777 1.00 89.69 100 LYS A C 1
ATOM 805 O O . LYS A 1 100 ? -6.270 5.273 17.424 1.00 89.69 100 LYS A O 1
ATOM 810 N N . LYS A 1 101 ? -7.409 4.139 18.996 1.00 91.50 101 LYS A N 1
ATOM 811 C CA . LYS A 1 101 ? -6.375 4.270 20.034 1.00 91.50 101 LYS A CA 1
ATOM 812 C C . LYS A 1 101 ? -5.020 3.735 19.559 1.00 91.50 101 LYS A C 1
ATOM 814 O O . LYS A 1 101 ? -4.005 4.383 19.784 1.00 91.50 101 LYS A O 1
ATOM 819 N N . ASN A 1 102 ? -4.991 2.563 18.926 1.00 89.19 102 ASN A N 1
ATOM 820 C CA . ASN A 1 102 ? -3.740 1.957 18.465 1.00 89.19 102 ASN A CA 1
ATOM 821 C C . ASN A 1 102 ? -3.116 2.717 17.289 1.00 89.19 102 ASN A C 1
ATOM 823 O O . ASN A 1 102 ? -1.902 2.891 17.265 1.00 89.19 102 ASN A O 1
ATOM 827 N N . LEU A 1 103 ? -3.919 3.216 16.349 1.00 87.62 103 LEU A N 1
ATOM 828 C CA . LEU A 1 103 ? -3.422 4.043 15.247 1.00 87.62 103 LEU A CA 1
ATOM 829 C C . LEU A 1 103 ? -2.891 5.392 15.739 1.00 87.62 103 LEU A C 1
ATOM 831 O O . LEU A 1 103 ? -1.859 5.849 15.253 1.00 87.62 103 LEU A O 1
ATOM 835 N N . ASP A 1 104 ? -3.549 6.008 16.723 1.00 86.38 104 ASP A N 1
ATOM 836 C CA . ASP A 1 104 ? -3.069 7.244 17.347 1.00 86.38 104 ASP A CA 1
ATOM 837 C C . ASP A 1 104 ? -1.741 7.007 18.083 1.00 86.38 104 ASP A C 1
ATOM 839 O O . ASP A 1 104 ? -0.806 7.792 17.940 1.00 86.38 104 ASP A O 1
ATOM 843 N N . LEU A 1 105 ? -1.611 5.886 18.805 1.00 84.88 105 LEU A N 1
ATOM 844 C CA . LEU A 1 105 ? -0.334 5.473 19.397 1.00 84.88 105 LEU A CA 1
ATOM 845 C C . LEU A 1 105 ? 0.740 5.285 18.321 1.00 84.88 105 LEU A C 1
ATOM 847 O O . LEU A 1 105 ? 1.821 5.851 18.447 1.00 84.88 105 LEU A O 1
ATOM 851 N N . TYR A 1 106 ? 0.434 4.568 17.238 1.00 80.25 106 TYR A N 1
ATOM 852 C CA . TYR A 1 106 ? 1.373 4.343 16.139 1.00 80.25 106 TYR A CA 1
ATOM 853 C C . TYR A 1 106 ? 1.882 5.664 15.544 1.00 80.25 106 TYR A C 1
ATOM 855 O O . TYR A 1 106 ? 3.089 5.863 15.418 1.00 80.25 106 TYR A O 1
ATOM 863 N N . LYS A 1 107 ? 0.982 6.619 15.271 1.00 75.38 107 LYS A N 1
ATOM 864 C CA . LYS A 1 107 ? 1.345 7.958 14.773 1.00 75.38 107 LYS A CA 1
ATOM 865 C C . LYS A 1 107 ? 2.248 8.727 15.741 1.00 75.38 107 LYS A C 1
ATOM 867 O O . LYS A 1 107 ? 3.154 9.422 15.294 1.00 75.38 107 LYS A O 1
ATOM 872 N N . ASN A 1 108 ? 2.017 8.584 17.045 1.00 70.56 108 ASN A N 1
ATOM 873 C CA . ASN A 1 108 ? 2.745 9.307 18.090 1.00 70.56 108 ASN A CA 1
ATOM 874 C C . ASN A 1 108 ? 4.086 8.659 18.472 1.00 70.56 108 ASN A C 1
ATOM 876 O O . ASN A 1 108 ? 4.925 9.315 19.080 1.00 70.56 108 ASN A O 1
ATOM 880 N N . THR A 1 109 ? 4.312 7.391 18.120 1.00 66.25 109 THR A N 1
ATOM 881 C CA . THR A 1 109 ? 5.572 6.681 18.418 1.00 66.25 109 THR A CA 1
ATOM 882 C C . THR A 1 109 ? 6.741 7.048 17.498 1.00 66.25 109 THR A C 1
ATOM 884 O O . THR A 1 109 ? 7.834 6.525 17.678 1.00 66.25 109 THR A O 1
ATOM 887 N N . GLY A 1 110 ? 6.549 7.920 16.502 1.00 50.53 110 GLY A N 1
ATOM 888 C CA . GLY A 1 110 ? 7.613 8.308 15.566 1.00 50.53 110 GLY A CA 1
ATOM 889 C C . GLY A 1 110 ? 7.993 7.228 14.543 1.00 50.53 110 GLY A C 1
ATOM 890 O O . GLY A 1 110 ? 8.746 7.523 13.622 1.00 50.53 110 GLY A O 1
ATOM 891 N N . TYR A 1 111 ? 7.413 6.022 14.614 1.00 49.94 111 TYR A N 1
ATOM 892 C CA . TYR A 1 111 ? 7.492 5.005 13.551 1.00 49.94 111 TYR A CA 1
ATOM 893 C C . TYR A 1 111 ? 6.840 5.457 12.235 1.00 49.94 111 TYR A C 1
ATOM 895 O O . TYR A 1 111 ? 7.105 4.887 11.181 1.00 49.94 111 TYR A O 1
ATOM 903 N N . SER A 1 112 ? 6.005 6.496 12.281 1.00 45.34 112 SER A N 1
ATOM 904 C CA . SER A 1 112 ? 5.510 7.224 11.110 1.00 45.34 112 SER A CA 1
ATOM 905 C C . SER A 1 112 ? 6.584 8.065 10.406 1.00 45.34 112 SER A C 1
ATOM 907 O O . SER A 1 112 ? 6.398 8.380 9.238 1.00 45.34 112 SER A O 1
ATOM 909 N N . ASN A 1 113 ? 7.680 8.412 11.095 1.00 37.34 113 ASN A N 1
ATOM 910 C CA . ASN A 1 113 ? 8.752 9.293 10.613 1.00 37.34 113 ASN A CA 1
ATOM 911 C C . ASN A 1 113 ? 10.088 8.557 10.368 1.00 37.34 113 ASN A C 1
ATOM 913 O O . ASN A 1 113 ? 11.084 9.206 10.063 1.00 37.34 113 ASN A O 1
ATOM 917 N N . GLN A 1 114 ? 10.145 7.232 10.557 1.00 35.78 114 GLN A N 1
ATOM 918 C CA . GLN A 1 114 ? 11.371 6.421 10.434 1.00 35.78 114 GLN A CA 1
ATOM 919 C C . GLN A 1 114 ? 11.400 5.510 9.192 1.00 35.78 114 GLN A C 1
ATOM 921 O O . GLN A 1 114 ? 12.038 4.458 9.223 1.00 35.78 114 GLN A O 1
ATOM 926 N N . ARG A 1 115 ? 10.716 5.874 8.105 1.00 44.31 115 ARG A N 1
ATOM 927 C CA . ARG A 1 115 ? 10.831 5.175 6.818 1.00 44.31 115 ARG A CA 1
ATOM 928 C C . ARG A 1 115 ? 10.925 6.171 5.683 1.00 44.31 115 ARG A C 1
ATOM 930 O O . ARG A 1 115 ? 10.007 7.016 5.608 1.00 44.31 115 ARG A O 1
#

Secondary structure (DSSP, 8-state):
--TT-EEEEE--S---TT-EEEEEEE-TTS-EEEEEEEEEEE-TTT--EEEE-TTT--EEEE-GGGEEEEEEEEE-TTSHHHHHHTTT-TTHHHHHHHHHHHHHHHHHTSTTS--